Protein 6LFA (pdb70)

Structure (mmCIF, N/CA/C/O backbone):
data_6LFA
#
_entry.id   6LFA
#
_cell.length_a   44.988
_cell.length_b   53.768
_cell.length_c   61.240
_cell.angle_alpha   90.000
_cell.angle_beta   100.793
_cell.angle_gamma   90.000
#
_symmetry.space_group_name_H-M   'C 1 2 1'
#
loop_
_entity.id
_entity.type
_entity.pdb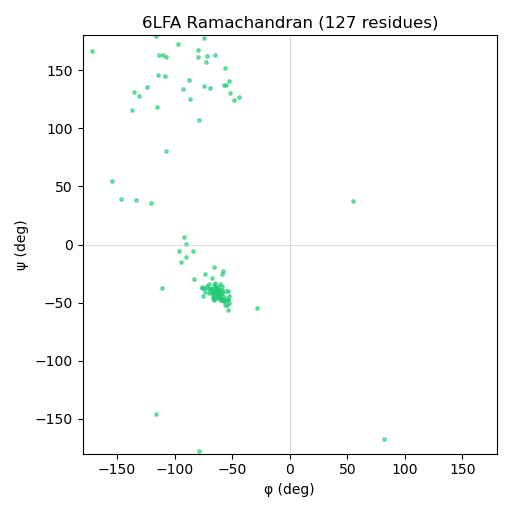x_description
1 polymer 'Cell wall synthesis protein Wag31'
2 non-polymer 'TRIETHYLENE GLYCOL'
3 water water
#
loop_
_atom_site.group_PDB
_atom_site.id
_atom_site.type_symbol
_atom_site.label_atom_id
_atom_site.label_alt_id
_atom_site.label_comp_id
_atom_site.label_asym_id
_atom_site.label_entity_id
_atom_site.label_seq_id
_atom_site.pdbx_PDB_ins_code
_atom_site.Cartn_x
_atom_site.Cartn_y
_atom_site.Cartn_z
_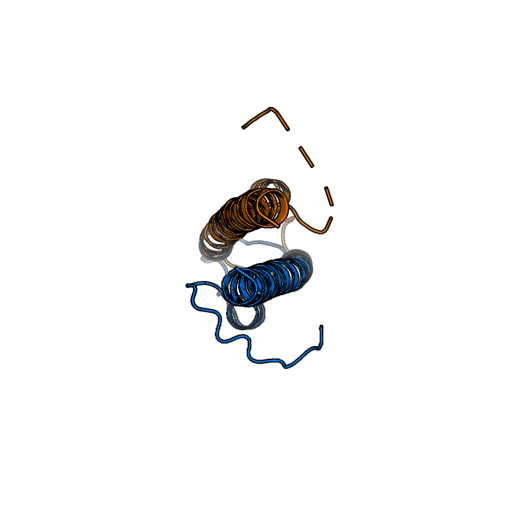atom_site.occupancy
_atom_site.B_iso_or_equiv
_atom_site.auth_seq_id
_atom_site.auth_comp_id
_atom_site.auth_asym_id
_atom_site.auth_atom_id
_atom_site.pdbx_PDB_model_num
ATOM 1 N N . HIS A 1 5 ? -24.67720 -12.21485 15.38066 1.000 47.31017 -9 HIS A N 1
ATOM 2 C CA . HIS A 1 5 ? -23.42575 -12.75938 16.00003 1.000 46.03637 -9 HIS A CA 1
ATOM 3 C C . HIS A 1 5 ? -23.71763 -13.65525 17.21224 1.000 48.50511 -9 HIS A C 1
ATOM 4 O O . HIS A 1 5 ? -24.81750 -13.61376 17.78569 1.000 61.69845 -9 HIS A O 1
ATOM 18 N N . HIS A 1 6 ? -22.72106 -14.45438 17.59727 1.000 48.46785 -8 HIS A N 1
ATOM 19 C CA . HIS A 1 6 ? -22.81853 -15.42612 18.68729 1.000 38.60038 -8 HIS A CA 1
ATOM 20 C C . HIS A 1 6 ? -21.85788 -15.05858 19.80999 1.000 31.96371 -8 HIS A C 1
ATOM 21 O O . HIS A 1 6 ? -21.10225 -14.08890 19.71190 1.000 38.92793 -8 HIS A O 1
ATOM 35 N N . HIS A 1 7 ? -21.87371 -15.87925 20.87204 1.000 28.11239 -7 HIS A N 1
ATOM 36 C CA . HIS A 1 7 ? -21.23258 -15.56757 22.14772 1.000 27.27668 -7 HIS A CA 1
ATOM 37 C C . HIS A 1 7 ? -19.78377 -16.03681 22.24431 1.000 18.99491 -7 HIS A C 1
ATOM 38 O O . HIS A 1 7 ? -19.13671 -15.72250 23.23828 1.000 21.31924 -7 HIS A O 1
ATOM 52 N N . HIS A 1 8 ? -19.28824 -16.85071 21.30979 1.000 20.85627 -6 HIS A N 1
ATOM 53 C CA . HIS A 1 8 ? -17.95315 -17.43546 21.45931 1.000 23.02688 -6 HIS A CA 1
ATOM 54 C C . HIS A 1 8 ? -17.26047 -17.60041 20.11297 1.000 25.29609 -6 HIS A C 1
ATOM 55 O O . HIS A 1 8 ? -16.58754 -18.61241 19.87062 1.000 18.06132 -6 HIS A O 1
ATOM 69 N N . GLU A 1 9 ? -17.43300 -16.61325 19.22484 1.000 25.65580 -5 GLU A N 1
ATOM 70 C CA . GLU A 1 9 ? -16.71170 -16.52424 17.95518 1.000 38.55600 -5 GLU A CA 1
ATOM 71 C C . GLU A 1 9 ? -15.37298 -15.81668 18.15195 1.000 22.09720 -5 GLU A C 1
ATOM 72 O O . GLU A 1 9 ? -15.33550 -14.69061 18.65243 1.000 31.52475 -5 GLU A O 1
ATOM 84 N N . ASN A 1 10 ? -14.28349 -16.46228 17.73506 1.000 20.67174 -4 ASN A N 1
ATOM 85 C CA . ASN A 1 10 ? -12.97082 -15.81410 17.66477 1.000 27.82875 -4 ASN A CA 1
ATOM 86 C C . ASN A 1 10 ? -12.91709 -14.95240 16.40322 1.000 37.10163 -4 ASN A C 1
ATOM 87 O O . ASN A 1 10 ? -12.83912 -15.47868 15.29074 1.000 18.64317 -4 ASN A O 1
ATOM 98 N N . LEU A 1 11 ? -12.97730 -13.62972 16.55108 1.000 23.45716 -3 LEU A N 1
ATOM 99 C CA . LEU A 1 11 ? -12.93344 -12.75493 15.38238 1.000 19.23291 -3 LEU A CA 1
ATOM 100 C C . LEU A 1 11 ? -11.51575 -12.32663 15.03695 1.000 17.07772 -3 LEU A C 1
ATOM 101 O O . LEU A 1 11 ? -11.33089 -11.51742 14.12999 1.000 24.50751 -3 LEU A O 1
ATOM 117 N N . PHE A 1 12 ? -10.51294 -12.88228 15.72143 1.000 22.62347 -2 PHE A N 1
ATOM 118 C CA . PHE A 1 12 ? -9.10397 -12.57020 15.46828 1.000 23.44331 -2 PHE A CA 1
ATOM 119 C C . PHE A 1 12 ? -8.86219 -11.06887 15.56326 1.000 34.95837 -2 PHE A C 1
ATOM 120 O O . PHE A 1 12 ? -8.04457 -10.49869 14.83626 1.000 25.19415 -2 PHE A O 1
ATOM 137 N N . TYR A 1 13 ? -9.55941 -10.43887 16.50922 1.000 21.10106 -1 TYR A N 1
ATOM 138 C CA . TYR A 1 13 ? -9.43121 -9.00464 16.72260 1.000 25.01536 -1 TYR A CA 1
ATOM 139 C C . TYR A 1 13 ? -8.10667 -8.71687 17.41714 1.000 25.61873 -1 TYR A C 1
ATOM 140 O O . TYR A 1 13 ? -7.71392 -9.42512 18.34615 1.000 28.04482 -1 TYR A O 1
ATOM 158 N N . GLN A 1 14 ? -7.40084 -7.69115 16.95052 1.000 22.98204 0 GLN A N 1
ATOM 159 C CA . GLN A 1 14 ? -6.18504 -7.23438 17.60695 1.000 27.75311 0 GLN A CA 1
ATOM 160 C C . GLN A 1 14 ? -6.39812 -5.82164 18.13233 1.000 22.49533 0 GLN A C 1
ATOM 161 O O . GLN A 1 14 ? -6.68567 -4.89395 17.37086 1.000 28.66081 0 GLN A O 1
ATOM 175 N N . GLY A 1 15 ? -6.30315 -5.67778 19.43962 1.000 22.19657 1 GLY A N 1
ATOM 176 C CA . GLY A 1 15 ? -6.37731 -4.39153 20.07390 1.000 22.71056 1 GLY A CA 1
ATOM 177 C C . GLY A 1 15 ? -6.03808 -4.60821 21.51480 1.000 9.10217 1 GLY A C 1
ATOM 178 O O . GLY A 1 15 ? -5.98913 -5.74053 21.97886 1.000 16.16173 1 GLY A O 1
ATOM 182 N N . PRO A 1 16 ? -5.76320 -3.53179 22.24950 1.000 18.50404 2 PRO A N 1
ATOM 183 C CA . PRO A 1 16 ? -5.26844 -3.66236 23.62724 1.000 33.38471 2 PRO A CA 1
ATOM 184 C C . PRO A 1 16 ? -6.33049 -3.84547 24.70133 1.000 23.34658 2 PRO A C 1
ATOM 185 O O . PRO A 1 16 ? -5.96356 -4.00251 25.87475 1.000 30.91463 2 PRO A O 1
ATOM 196 N N . LEU A 1 17 ? -7.61508 -3.76896 24.35086 1.000 24.22971 3 LEU A N 1
ATOM 197 C CA . LEU A 1 17 ? -8.70850 -3.94992 25.30681 1.000 21.17218 3 LEU A CA 1
ATOM 198 C C . LEU A 1 17 ? -9.75974 -4.82786 24.64165 1.000 25.22761 3 LEU A C 1
ATOM 199 O O . LEU A 1 17 ? -10.30952 -4.46670 23.59054 1.000 25.75688 3 LEU A O 1
ATOM 215 N N . THR A 1 18 ? -9.97606 -6.01753 25.20645 1.000 21.56157 4 THR A N 1
ATOM 216 C CA . THR A 1 18 ? -10.94562 -6.96720 24.69491 1.000 22.57615 4 THR A CA 1
ATOM 217 C C . THR A 1 18 ? -12.08616 -7.15873 25.68775 1.000 12.70982 4 THR A C 1
ATOM 218 O O . THR A 1 18 ? -11.96462 -6.82173 26.87095 1.000 18.63169 4 THR A O 1
ATOM 229 N N . PRO A 1 19 ? -13.20964 -7.70711 25.24107 1.000 20.33269 5 PRO A N 1
ATOM 230 C CA . PRO A 1 19 ? -14.28437 -8.01086 26.20399 1.000 16.44305 5 PRO A CA 1
ATOM 231 C C . PRO A 1 19 ? -13.79493 -8.86505 27.36070 1.000 14.62301 5 PRO A C 1
ATOM 232 O O . PRO A 1 19 ? -14.14242 -8.59800 28.51407 1.000 18.08800 5 PRO A O 1
ATOM 243 N N . ALA A 1 20 ? -12.93639 -9.85142 27.09265 1.000 13.79973 6 ALA A N 1
ATOM 244 C CA . ALA A 1 20 ? -12.38838 -10.68573 28.17047 1.000 19.56876 6 ALA A CA 1
ATOM 245 C C . ALA A 1 20 ? -11.61884 -9.85107 29.19707 1.000 19.25459 6 ALA A C 1
ATOM 246 O O . ALA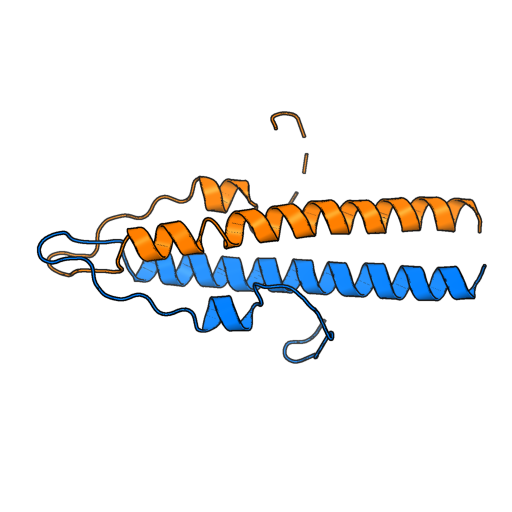 A 1 20 ? -11.74395 -10.08129 30.40281 1.000 19.33276 6 ALA A O 1
ATOM 253 N N . ASP A 1 21 ? -10.84170 -8.85522 28.74491 1.000 26.20004 7 ASP A N 1
ATOM 254 C CA . ASP A 1 21 ? -10.16648 -7.94990 29.68349 1.000 20.92267 7 ASP A CA 1
ATOM 255 C C . ASP A 1 21 ? -11.17621 -7.21007 30.55331 1.000 20.88978 7 ASP A C 1
ATOM 256 O O . ASP A 1 21 ? -11.01551 -7.11144 31.77052 1.000 26.24573 7 ASP A O 1
ATOM 265 N N . VAL A 1 22 ? -12.22420 -6.66431 29.94225 1.000 19.99635 8 VAL A N 1
ATOM 266 C CA . VAL A 1 22 ? -13.21033 -5.94841 30.73764 1.000 18.84220 8 VAL A CA 1
ATOM 267 C C . VAL A 1 22 ? -13.82456 -6.89982 31.76398 1.000 25.21561 8 VAL A C 1
ATOM 268 O O . VAL A 1 22 ? -13.97780 -6.55797 32.94564 1.000 19.37826 8 VAL A O 1
ATOM 281 N N . HIS A 1 23 ? -14.11010 -8.13420 31.33956 1.000 18.77249 9 HIS A N 1
ATOM 282 C CA . HIS A 1 23 ? -14.77612 -9.11294 32.19834 1.000 22.17617 9 HIS A CA 1
ATOM 283 C C . HIS A 1 23 ? -13.89335 -9.51642 33.36173 1.000 23.04318 9 HIS A C 1
ATOM 284 O O . HIS A 1 23 ? -14.38486 -9.71416 34.47233 1.000 12.97118 9 HIS A O 1
ATOM 299 N N . ASN A 1 24 ? -12.58876 -9.65515 33.11726 1.000 18.52794 10 ASN A N 1
ATOM 300 C CA . ASN A 1 24 ? -11.65098 -10.15524 34.11650 1.000 17.86237 10 ASN A CA 1
ATOM 301 C C . ASN A 1 24 ? -10.90173 -9.07335 34.88773 1.000 18.82757 10 ASN A C 1
ATOM 302 O O . ASN A 1 24 ? -10.13593 -9.41801 35.78410 1.000 17.66865 10 ASN A O 1
ATOM 313 N N . VAL A 1 25 ? -11.04242 -7.79113 34.54419 1.000 22.30389 11 VAL A N 1
ATOM 314 C CA . VAL A 1 25 ? -10.24595 -6.77797 35.23918 1.000 23.59324 11 VAL A CA 1
ATOM 315 C C . VAL A 1 25 ? -10.52696 -6.88198 36.72846 1.000 26.51933 11 VAL A C 1
ATOM 316 O O . VAL A 1 25 ? -11.67458 -7.08180 37.15519 1.000 13.83178 11 VAL A O 1
ATOM 329 N N . ALA A 1 26 ? -9.46864 -6.78399 37.52717 1.000 16.79417 12 ALA A N 1
ATOM 330 C CA . ALA A 1 26 ? -9.56676 -6.79361 38.98187 1.000 25.28551 12 ALA A CA 1
ATOM 331 C C . ALA A 1 26 ? -9.14373 -5.44486 39.56993 1.000 23.60119 12 ALA A C 1
ATOM 332 O O . ALA A 1 26 ? -8.25583 -4.77243 39.04174 1.000 12.62635 12 ALA A O 1
ATOM 339 N N . PHE A 1 27 ? -9.79232 -5.05405 40.67026 1.000 16.69045 13 PHE A N 1
ATOM 340 C CA . PHE A 1 27 ? -9.46379 -3.83686 41.40491 1.000 17.73996 13 PHE A CA 1
ATOM 341 C C . PHE A 1 27 ? -9.16008 -4.19037 42.84056 1.000 22.58484 13 PHE A C 1
ATOM 342 O O . PHE A 1 27 ? -9.88968 -4.96803 43.45594 1.000 18.40867 13 PHE A O 1
ATOM 359 N N . SER A 1 28 ? -8.08819 -3.61003 43.37459 1.000 23.53495 14 SER A N 1
ATOM 360 C CA . SER A 1 28 ? -7.83998 -3.72539 44.80183 1.000 24.78101 14 SER A CA 1
ATOM 361 C C . SER A 1 28 ? -8.80747 -2.82246 45.57102 1.000 30.39080 14 SER A C 1
ATOM 362 O O . SER A 1 28 ? -9.62356 -2.09159 44.99926 1.000 16.89642 14 SER A O 1
ATOM 370 N N . LYS A 1 29 ? -8.70314 -2.87402 46.88684 1.000 17.98029 15 LYS A N 1
ATOM 371 C CA . LYS A 1 29 ? -9.41677 -1.95306 47.75129 1.000 36.65254 15 LYS A CA 1
ATOM 372 C C . LYS A 1 29 ? -8.68493 -0.61181 47.81109 1.000 28.01721 15 LYS A C 1
ATOM 373 O O . LYS A 1 29 ? -7.53964 -0.46900 47.35909 1.000 28.97056 15 LYS A O 1
ATOM 392 N N . PRO A 1 30 ? -9.33760 0.41370 48.34292 1.000 31.37494 16 PRO A N 1
ATOM 393 C CA . PRO A 1 30 ? -8.72594 1.73622 48.36606 1.000 36.58670 16 PRO A CA 1
ATOM 394 C C . PRO A 1 30 ? -7.59484 1.78592 49.36916 1.000 38.12791 16 PRO A C 1
ATOM 395 O O . PRO A 1 30 ? -7.50202 0.92590 50.26159 1.000 35.78502 16 PRO A O 1
ATOM 406 N N . PRO A 1 31 ? -6.71719 2.77567 49.26027 1.000 42.88570 17 PRO A N 1
ATOM 407 C CA . PRO A 1 31 ? -5.81932 3.07872 50.37873 1.000 51.65251 17 PRO A CA 1
ATOM 408 C C . PRO A 1 31 ? -6.63465 3.23938 51.65340 1.000 50.70424 17 PRO A C 1
ATOM 409 O O . PRO A 1 31 ? -7.65261 3.93677 51.66848 1.000 59.27126 17 PRO A O 1
ATOM 420 N N . ILE A 1 32 ? -6.22164 2.55069 52.72087 1.000 52.72020 18 ILE A N 1
ATOM 421 C CA . ILE A 1 32 ? -6.82579 2.81690 54.02003 1.000 73.93127 18 ILE A CA 1
ATOM 422 C C . ILE A 1 32 ? -6.37856 4.20981 54.45676 1.000 62.19347 18 ILE A C 1
ATOM 423 O O . ILE A 1 32 ? -5.19947 4.56338 54.32022 1.000 68.50014 18 ILE A O 1
ATOM 439 N N . GLY A 1 33 ? -7.30457 5.03380 54.95199 1.000 48.88886 19 GLY A N 1
ATOM 440 C CA . GLY A 1 33 ? -8.67538 4.69252 55.29963 1.000 48.00839 19 GLY A CA 1
ATOM 441 C C . GLY A 1 33 ? -9.63494 5.53438 54.48159 1.000 63.65005 19 GLY A C 1
ATOM 442 O O . GLY A 1 33 ? -10.69271 5.96750 54.96420 1.000 54.71577 19 GLY A O 1
ATOM 446 N N . LYS A 1 34 ? -9.23169 5.79601 53.23973 1.000 62.86594 20 LYS A N 1
ATOM 447 C CA . LYS A 1 34 ? -10.16107 6.27715 52.23470 1.000 58.79753 20 LYS A CA 1
ATOM 448 C C . LYS A 1 34 ? -11.09456 5.13943 51.80372 1.000 61.22312 20 LYS A C 1
ATOM 449 O O . LYS A 1 34 ? -10.80785 3.94580 51.97936 1.000 63.42530 20 LYS A O 1
ATOM 468 N N . ARG A 1 35 ? -12.25114 5.52499 51.28195 1.000 54.58059 21 ARG A N 1
ATOM 469 C CA . ARG A 1 35 ? -13.19238 4.58904 50.69541 1.000 53.82778 21 ARG A CA 1
ATOM 470 C C . ARG A 1 35 ? -13.19827 4.81411 49.19362 1.000 57.82611 21 ARG A C 1
ATOM 471 O O . ARG A 1 35 ? -12.73227 5.84324 48.68336 1.000 59.86801 21 ARG A O 1
ATOM 492 N N . GLY A 1 36 ? -13.71858 3.83205 48.48778 1.000 28.68079 22 GLY A N 1
ATOM 493 C CA . GLY A 1 36 ? -13.62956 3.89278 47.05265 1.000 31.74304 22 GLY A CA 1
ATOM 494 C C . GLY A 1 36 ? -14.97003 3.98937 46.38945 1.000 21.36146 22 GLY A C 1
ATOM 495 O O . GLY A 1 36 ? -15.88815 4.60884 46.92382 1.000 27.44463 22 GLY A O 1
ATOM 499 N N . TYR A 1 37 ? -15.08135 3.36753 45.22258 1.000 22.41531 23 TYR A N 1
ATOM 500 C CA . TYR A 1 37 ? -16.31930 3.32617 44.47005 1.000 26.21817 23 TYR A CA 1
ATOM 501 C C . TYR A 1 37 ? -17.18426 2.14558 44.90492 1.000 22.50868 23 TYR A C 1
ATOM 502 O O . TYR A 1 37 ? -16.68922 1.06276 45.22998 1.000 25.65928 23 TYR A O 1
ATOM 520 N N . ASN A 1 38 ? -18.47994 2.39074 44.95063 1.000 26.97704 24 ASN A N 1
ATOM 521 C CA . ASN A 1 38 ? -19.46670 1.33471 45.07774 1.000 26.05752 24 ASN A CA 1
ATOM 522 C C . ASN A 1 38 ? -19.22048 0.18738 44.08844 1.000 26.39812 24 ASN A C 1
ATOM 523 O O . ASN A 1 38 ? -19.16336 0.38775 42.87275 1.000 28.55635 24 ASN A O 1
ATOM 534 N N . GLU A 1 39 ? -19.10023 -1.02808 44.61386 1.000 21.44585 25 GLU A N 1
ATOM 535 C CA . GLU A 1 39 ? -18.75216 -2.17001 43.77538 1.000 23.99486 25 GLU A CA 1
ATOM 536 C C . GLU A 1 39 ? -19.92505 -2.62562 42.90264 1.000 28.07633 25 GLU A C 1
ATOM 537 O O . GLU A 1 39 ? -19.72514 -3.00608 41.75049 1.000 24.86958 25 GLU A O 1
ATOM 549 N N . ASP A 1 40 ? -21.15537 -2.58875 43.41424 1.000 34.50426 26 ASP A N 1
ATOM 550 C CA . ASP A 1 40 ? -22.30161 -2.98295 42.59785 1.000 20.75532 26 ASP A CA 1
ATOM 551 C C . ASP A 1 40 ? -22.41629 -2.10861 41.35761 1.000 21.91144 26 ASP A C 1
ATOM 552 O O . ASP A 1 40 ? -22.63227 -2.60585 40.24608 1.000 29.55710 26 ASP A O 1
ATOM 561 N N . GLU A 1 41 ? -22.31615 -0.78641 41.54533 1.000 20.82679 27 GLU A N 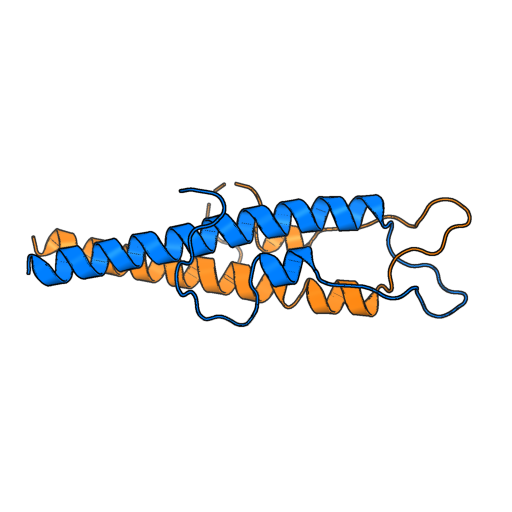1
ATOM 562 C CA . GLU A 1 41 ? -22.44392 0.15020 40.43228 1.000 24.22470 27 GLU A CA 1
ATOM 563 C C . GLU A 1 41 ? -21.31270 -0.02249 39.42642 1.000 20.76041 27 GLU A C 1
ATOM 564 O O . GLU A 1 41 ? -21.54485 -0.01865 38.21162 1.000 27.46182 27 GLU A O 1
ATOM 576 N N . VAL A 1 42 ? -20.08824 -0.21077 39.90673 1.000 19.84184 28 VAL A N 1
ATOM 577 C CA . VAL A 1 42 ? -18.98012 -0.38228 38.98002 1.000 16.34958 28 VAL A CA 1
ATOM 578 C C . VAL A 1 42 ? -19.13688 -1.69566 38.21234 1.000 16.32842 28 VAL A C 1
ATOM 579 O O . VAL A 1 42 ? -19.03810 -1.71842 36.98115 1.000 13.04715 28 VAL A O 1
ATOM 592 N N . ASP A 1 43 ? -19.45066 -2.78929 38.91505 1.000 13.45897 29 ASP A N 1
ATOM 593 C CA . ASP A 1 43 ? -19.70333 -4.07560 38.24822 1.000 24.16272 29 ASP A CA 1
ATOM 594 C C . ASP A 1 43 ? -20.75576 -3.95273 37.14900 1.000 19.17182 29 ASP A C 1
ATOM 595 O O . ASP A 1 43 ? -20.54857 -4.42431 36.02039 1.000 24.07024 29 ASP A O 1
ATOM 604 N N . ALA A 1 44 ? -21.91331 -3.33847 37.46906 1.000 21.77141 30 ALA A N 1
ATOM 605 C CA . ALA A 1 44 ? -22.97433 -3.19043 36.46867 1.000 28.41012 30 ALA A CA 1
ATOM 606 C C . ALA A 1 44 ? -22.51616 -2.33828 35.28254 1.000 17.83312 30 ALA A C 1
ATOM 607 O O . ALA A 1 44 ? -22.75876 -2.68527 34.10729 1.000 24.47493 30 ALA A O 1
ATOM 614 N N . PHE A 1 45 ? -21.82535 -1.22802 35.56755 1.000 21.86937 31 PHE A N 1
ATOM 615 C CA . PHE A 1 45 ? -21.32810 -0.39287 34.47975 1.000 23.27915 31 PHE A CA 1
ATOM 616 C C . PHE A 1 45 ? -20.35009 -1.17161 33.59176 1.000 25.58694 31 PHE A C 1
ATOM 617 O O . PHE A 1 45 ? -20.39651 -1.05795 32.35987 1.000 19.79628 31 PHE A O 1
ATOM 634 N N . LEU A 1 46 ? -19.49560 -2.01719 34.19265 1.000 19.15824 32 LEU A N 1
ATOM 635 C CA . LEU A 1 46 ? -18.49615 -2.72306 33.38953 1.000 14.24179 32 LEU A CA 1
ATOM 636 C C . LEU A 1 46 ? -19.13850 -3.83416 32.57175 1.000 17.28620 32 LEU A C 1
ATOM 637 O O . LEU A 1 46 ? -18.63170 -4.17802 31.49684 1.000 15.15214 32 LEU A O 1
ATOM 653 N N . ASP A 1 47 ? -20.27946 -4.36494 33.02489 1.000 20.02126 33 ASP A N 1
ATOM 654 C CA . ASP A 1 47 ? -21.04198 -5.26558 32.15917 1.000 17.92294 33 ASP A CA 1
ATOM 655 C C . ASP A 1 47 ? -21.54695 -4.53221 30.92503 1.000 17.33931 33 ASP A C 1
ATOM 656 O O . ASP A 1 47 ? -21.47692 -5.05172 29.80136 1.000 20.62862 33 ASP A O 1
ATOM 665 N N . LEU A 1 48 ? -22.07795 -3.32566 31.10742 1.000 23.75634 34 LEU A N 1
ATOM 666 C CA . LEU A 1 48 ? -22.48135 -2.57409 29.91774 1.000 16.67484 34 LEU A CA 1
ATOM 667 C C . LEU A 1 48 ? -21.27916 -2.31117 29.02168 1.000 18.74707 34 LEU A C 1
ATOM 668 O O . LEU A 1 48 ? -21.39213 -2.33281 27.78826 1.000 18.37614 34 LEU A O 1
ATOM 684 N N . VAL A 1 49 ? -20.12429 -2.00786 29.62985 1.000 16.61917 35 VAL A N 1
ATOM 685 C CA . VAL A 1 49 ? -18.90682 -1.79873 28.83767 1.000 17.58137 35 VAL A CA 1
ATOM 686 C C . VAL A 1 49 ? -18.56316 -3.06205 28.05566 1.000 12.60890 35 VAL A C 1
ATOM 687 O O . VAL A 1 49 ? -18.26360 -3.01523 26.85419 1.000 16.04455 35 VAL A O 1
ATOM 700 N N . GLU A 1 50 ? -18.64152 -4.22160 28.71252 1.000 17.26004 36 GLU A N 1
ATOM 701 C CA . GLU A 1 50 ? -18.29704 -5.44788 28.01235 1.000 18.02369 36 GLU A CA 1
ATOM 702 C C . GLU A 1 50 ? -19.22625 -5.64010 26.82743 1.000 20.24146 36 GLU A C 1
ATOM 703 O O . GLU A 1 50 ? -18.77390 -5.94745 25.72164 1.000 22.61238 36 GLU A O 1
ATOM 715 N N . ASN A 1 51 ? -20.51746 -5.33216 27.01258 1.000 20.36150 37 ASN A N 1
ATOM 716 C CA . ASN A 1 51 ? -21.47162 -5.50656 25.91945 1.000 20.36088 37 ASN A CA 1
ATOM 717 C C . ASN A 1 51 ? -21.18512 -4.55077 24.75743 1.000 25.66495 37 ASN A C 1
ATOM 718 O O . ASN A 1 51 ? -21.17565 -4.96119 23.59064 1.000 20.70253 37 ASN A O 1
ATOM 729 N N . GLU A 1 52 ? -20.95312 -3.26852 25.05238 1.000 18.31147 38 GLU A N 1
ATOM 730 C CA . GLU A 1 52 ? -20.71413 -2.30394 23.98231 1.000 24.90388 38 GLU A CA 1
ATOM 731 C C . GLU A 1 52 ? -19.40898 -2.60303 23.23868 1.000 26.82733 38 GLU A C 1
ATOM 732 O O . GLU A 1 52 ? -19.34841 -2.51690 21.99849 1.000 23.51964 38 GLU A O 1
ATOM 744 N N . LEU A 1 53 ? -18.35565 -2.96744 23.97014 1.000 21.05413 39 LEU A N 1
ATOM 745 C CA . LEU A 1 53 ? -17.09550 -3.31437 23.30930 1.000 30.85516 39 LEU A CA 1
ATOM 746 C C . LEU A 1 53 ? -17.27045 -4.53119 22.40143 1.000 40.12100 39 LEU A C 1
ATOM 747 O O . LEU A 1 53 ? -16.74622 -4.57809 21.26289 1.000 18.18324 39 LEU A O 1
ATOM 763 N N . THR A 1 54 ? -18.01770 -5.52730 22.88608 1.000 23.18466 40 THR A N 1
ATOM 764 C CA . THR A 1 54 ? -18.30678 -6.68488 22.05563 1.000 26.05614 40 THR A CA 1
ATOM 765 C C . THR A 1 54 ? -19.01299 -6.26402 20.77596 1.000 24.81621 40 THR A C 1
ATOM 766 O O . THR A 1 54 ? -18.60356 -6.65053 19.67553 1.000 19.68440 40 THR A O 1
ATOM 777 N N . ARG A 1 55 ? -20.03640 -5.41037 20.89287 1.000 24.99838 41 ARG A N 1
ATOM 778 C CA . ARG A 1 55 ? -20.78345 -5.00835 19.70055 1.000 25.75482 41 ARG A CA 1
ATOM 779 C C . ARG A 1 55 ? -19.90092 -4.24049 18.71194 1.000 24.28586 41 ARG A C 1
ATOM 780 O O . ARG A 1 55 ? -20.02785 -4.40387 17.48976 1.000 21.56506 41 ARG A O 1
ATOM 801 N N . LEU A 1 56 ? -19.02936 -3.37008 19.21346 1.000 18.38959 42 LEU A N 1
ATOM 802 C CA . LEU A 1 56 ? -18.21878 -2.56795 18.30174 1.000 23.58657 42 LEU A CA 1
ATOM 803 C C . LEU A 1 56 ? -17.16462 -3.42244 17.61768 1.000 20.71780 42 LEU A C 1
ATOM 804 O O . LEU A 1 56 ? -16.86715 -3.21414 16.43698 1.000 22.94837 42 LEU A O 1
ATOM 820 N N . ILE A 1 57 ? -16.58120 -4.38502 18.33957 1.000 19.15494 43 ILE A N 1
ATOM 821 C CA . ILE A 1 57 ? -15.63752 -5.30958 17.70271 1.000 22.22238 43 ILE A CA 1
ATOM 822 C C . ILE A 1 57 ? -16.35560 -6.16760 16.66856 1.000 21.09834 43 ILE A C 1
ATOM 823 O O . ILE A 1 57 ? -15.80094 -6.46652 15.59941 1.000 21.17358 43 ILE A O 1
ATOM 839 N N . GLU A 1 58 ? -17.61264 -6.54849 16.94596 1.000 24.86175 44 GLU A N 1
ATOM 840 C CA . GLU A 1 58 ? -18.35622 -7.34363 15.96766 1.000 23.21247 44 GLU A CA 1
ATOM 841 C C . GLU A 1 58 ? -18.67513 -6.51330 14.73936 1.000 24.97692 44 GLU A C 1
ATOM 842 O O . GLU A 1 58 ? -18.58275 -6.99405 13.59756 1.000 26.64973 44 GLU A O 1
ATOM 854 N N . GLU A 1 59 ? -19.00599 -5.24995 14.95558 1.000 22.58036 45 GLU A N 1
ATOM 855 C CA . GLU A 1 59 ? -19.25277 -4.35423 13.83655 1.000 22.88055 45 GLU A CA 1
ATOM 856 C C . GLU A 1 59 ? -17.98295 -4.14945 13.02800 1.000 16.63554 45 GLU A C 1
ATOM 857 O O . GLU A 1 59 ? -18.00906 -4.17592 11.79001 1.000 28.11546 45 GLU A O 1
ATOM 869 N N . ASN A 1 60 ? -16.85822 -3.94492 13.71345 1.000 23.04687 46 ASN A N 1
ATOM 870 C CA . ASN A 1 60 ? -15.55758 -3.82471 13.04527 1.000 21.45651 46 ASN A CA 1
ATOM 871 C C . ASN A 1 60 ? -15.29315 -5.02351 12.13419 1.000 20.78996 46 ASN A C 1
ATOM 872 O O . ASN A 1 60 ? -14.92734 -4.87297 10.95884 1.000 24.60789 46 ASN A O 1
ATOM 883 N N . SER A 1 61 ? -15.54014 -6.22142 12.64984 1.000 22.40050 47 SER A N 1
ATOM 884 C CA . SER A 1 61 ? -15.23925 -7.42677 11.89039 1.000 23.25198 47 SER A CA 1
ATOM 885 C C . SER A 1 61 ? -16.16708 -7.57056 10.69206 1.000 25.97526 47 SER A C 1
ATOM 886 O O . SER A 1 61 ? -15.74089 -7.99080 9.61271 1.000 26.11832 47 SER A O 1
ATOM 894 N N . ASP A 1 62 ? -17.43682 -7.22089 10.85262 1.000 22.33321 48 ASP A N 1
ATOM 895 C CA . ASP A 1 62 ? -18.35388 -7.32071 9.72080 1.000 27.78006 48 ASP A CA 1
ATOM 896 C C . ASP A 1 62 ? -18.03881 -6.29644 8.63508 1.000 22.89343 48 ASP A C 1
ATOM 897 O O . ASP A 1 62 ? -18.11848 -6.60936 7.44861 1.000 29.15037 48 ASP A O 1
ATOM 906 N N . LEU A 1 63 ? -17.70102 -5.06603 9.01585 1.000 26.03960 49 LEU A N 1
ATOM 907 C CA . LEU A 1 63 ? -17.32557 -4.08352 8.01451 1.000 30.76714 49 LEU A CA 1
ATOM 908 C C . LEU A 1 63 ? -16.07594 -4.54169 7.27214 1.000 29.32972 49 LEU A C 1
ATOM 909 O O . LEU A 1 63 ? -15.96665 -4.36117 6.05434 1.000 27.67565 49 LEU A O 1
ATOM 925 N N . ARG A 1 64 ? -15.14384 -5.19359 7.97092 1.000 27.03612 50 ARG A N 1
ATOM 926 C CA . ARG A 1 64 ? -13.95509 -5.68147 7.26796 1.000 30.13575 50 ARG A CA 1
ATOM 927 C C . ARG A 1 64 ? -14.28928 -6.85096 6.34140 1.000 26.94556 50 ARG A C 1
ATOM 928 O O . ARG A 1 64 ? -13.77116 -6.93669 5.22047 1.000 25.83640 50 ARG A O 1
ATOM 949 N N . GLN A 1 65 ? -15.13063 -7.77899 6.78973 1.000 31.82981 51 GLN A N 1
ATOM 950 C CA . GLN A 1 65 ? -15.55071 -8.84894 5.89197 1.000 41.27615 51 GLN A CA 1
ATOM 951 C C . GLN A 1 65 ? -16.24220 -8.28843 4.65822 1.000 42.06041 51 GLN A C 1
ATOM 952 O O . GLN A 1 65 ? -15.98429 -8.73923 3.53419 1.000 32.65820 51 GLN A O 1
ATOM 966 N N . ARG A 1 66 ? -17.09983 -7.28188 4.83883 1.000 35.29276 52 ARG A N 1
ATOM 967 C CA . ARG A 1 66 ? -17.77958 -6.71967 3.68635 1.000 38.26916 52 ARG A CA 1
ATOM 968 C C . ARG A 1 66 ? -16.79876 -6.03768 2.75812 1.000 35.02564 52 ARG A C 1
ATOM 969 O O . ARG A 1 66 ? -16.96576 -6.08326 1.53880 1.000 35.21861 52 ARG A O 1
ATOM 990 N N . ILE A 1 67 ? -15.76098 -5.42177 3.30919 1.000 31.73250 53 ILE A N 1
ATOM 991 C CA . ILE A 1 67 ? -14.81124 -4.75971 2.44190 1.000 33.69659 53 ILE A CA 1
ATOM 992 C C . ILE A 1 67 ? -14.01073 -5.79502 1.67056 1.000 42.06105 53 ILE A C 1
ATOM 993 O O . ILE A 1 67 ? -13.67214 -5.58237 0.50354 1.000 44.41342 53 ILE A O 1
ATOM 1009 N N . ASN A 1 68 ? -13.72668 -6.94185 2.28071 1.000 36.00838 54 ASN A N 1
ATOM 1010 C CA . ASN A 1 68 ? -13.02078 -7.98840 1.54375 1.000 42.85789 54 ASN A CA 1
ATOM 1011 C C . ASN A 1 68 ? -13.88609 -8.54045 0.42016 1.000 43.35004 54 ASN A C 1
ATOM 1012 O O . ASN A 1 68 ? -13.39284 -8.79353 -0.68554 1.000 36.98627 54 ASN A O 1
ATOM 1023 N N . GLU A 1 69 ? -15.18655 -8.70915 0.67780 1.000 46.10816 55 GLU A N 1
ATOM 1024 C CA . GLU A 1 69 ? -16.08036 -9.23136 -0.35364 1.000 40.96351 55 GLU A CA 1
ATOM 1025 C C . GLU A 1 69 ? -16.22726 -8.24510 -1.49999 1.000 54.78317 55 GLU A C 1
ATOM 1026 O O . GLU A 1 69 ? -16.16761 -8.63079 -2.67628 1.000 53.65861 55 GLU A O 1
ATOM 1038 N N . LEU A 1 70 ? -16.41327 -6.96545 -1.17973 1.000 48.38048 56 LEU A N 1
ATOM 1039 C CA . LEU A 1 70 ? -16.38174 -5.94784 -2.21787 1.000 49.72063 56 LEU A CA 1
ATOM 1040 C C . LEU A 1 70 ? -15.07291 -5.99793 -2.99697 1.000 45.11683 56 LEU A C 1
ATOM 1041 O O . LEU A 1 70 ? -15.08086 -6.05182 -4.23136 1.000 54.11228 56 LEU A O 1
ATOM 1057 N N . ASP A 1 71 ? -13.93166 -5.97485 -2.29738 1.000 39.35633 57 ASP A N 1
ATOM 1058 C CA . ASP A 1 71 ? -12.64596 -5.98338 -2.98874 1.000 47.45160 57 ASP A CA 1
ATOM 1059 C C . ASP A 1 71 ? -12.51553 -7.20126 -3.88307 1.000 56.31795 57 ASP A C 1
ATOM 1060 O O . ASP A 1 71 ? -11.71552 -7.18685 -4.82514 1.000 49.91235 57 ASP A O 1
ATOM 1069 N N . GLN A 1 72 ? -13.27859 -8.25609 -3.58885 1.000 58.34248 58 GLN A N 1
ATOM 1070 C CA . GLN A 1 72 ? -13.33951 -9.40748 -4.47948 1.000 43.44489 58 GLN A CA 1
ATOM 1071 C C . GLN A 1 72 ? -14.17791 -9.10117 -5.71393 1.000 56.47109 58 GLN A C 1
ATOM 1072 O O . GLN A 1 72 ? -13.78880 -9.44051 -6.83722 1.000 69.21440 58 GLN A O 1
ATOM 1086 N N . GLU A 1 73 ? -15.33774 -8.46944 -5.52000 1.000 67.23825 59 GLU A N 1
ATOM 1087 C CA . GLU A 1 73 ? -16.21307 -8.10744 -6.63103 1.000 53.16661 59 GLU A CA 1
ATOM 1088 C C . GLU A 1 73 ? -15.61275 -7.06752 -7.57229 1.000 57.41084 59 GLU A C 1
ATOM 1089 O O . GLU A 1 73 ? -16.11857 -6.90117 -8.68367 1.000 56.09744 59 GLU A O 1
ATOM 1101 N N . LEU A 1 74 ? -14.60265 -6.32156 -7.14113 1.000 77.13945 60 LEU A N 1
ATOM 1102 C CA . LEU A 1 74 ? -14.04584 -5.24149 -7.95859 1.000 74.62769 60 LEU A CA 1
ATOM 1103 C C . LEU A 1 74 ? -12.87483 -5.72410 -8.80274 1.000 73.64761 60 LEU A C 1
ATOM 1104 O O . LEU A 1 74 ? -12.16838 -4.92294 -9.43672 1.000 56.78737 60 LEU A O 1
ATOM 1121 N N . HIS B 1 7 ? -16.10197 18.06550 18.82431 1.000 40.41805 -7 HIS B N 1
ATOM 1122 C CA . HIS B 1 7 ? -16.51509 17.51962 20.15531 1.000 38.56765 -7 HIS B CA 1
ATOM 1123 C C . HIS B 1 7 ? -17.99876 17.81800 20.47570 1.000 33.99233 -7 HIS B C 1
ATOM 1124 O O . HIS B 1 7 ? -18.57744 17.17950 21.36039 1.000 30.44551 -7 HIS B O 1
ATOM 1138 N N . HIS B 1 8 ? -18.62077 18.77884 19.79083 1.000 23.92390 -6 HIS B N 1
ATOM 1139 C CA . HIS B 1 8 ? -19.94271 19.24009 20.20465 1.000 22.76941 -6 HIS B CA 1
ATOM 1140 C C . HIS B 1 8 ? -20.90149 19.33325 19.02120 1.000 27.75661 -6 HIS B C 1
ATOM 1141 O O . HIS B 1 8 ? -21.74256 20.23977 18.95134 1.000 28.68998 -6 HIS B O 1
ATOM 1155 N N . GLU B 1 9 ? -20.81570 18.38292 18.08429 1.000 36.68170 -5 GLU B N 1
ATOM 1156 C CA . GLU B 1 9 ? -21.72309 18.34440 16.91853 1.000 44.52524 -5 GLU B CA 1
ATOM 1157 C C . GLU B 1 9 ? -21.86522 16.92255 16.36403 1.000 51.92832 -5 GLU B C 1
ATOM 1158 O O . GLU B 1 9 ? -21.07096 16.03160 16.67216 1.000 61.95918 -5 GLU B O 1
ATOM 1170 N N . PRO B 1 16 ? -26.10630 2.30365 22.78475 1.000 45.21184 2 PRO B N 1
ATOM 1171 C CA . PRO B 1 16 ? -26.30739 1.62125 24.08023 1.000 53.26721 2 PRO B CA 1
ATOM 1172 C C . PRO B 1 16 ? -25.42752 2.22251 25.18519 1.000 47.03426 2 PRO B C 1
ATOM 1173 O O . PRO B 1 16 ? -25.92044 2.61559 26.23880 1.000 48.70780 2 PRO B O 1
ATOM 1184 N N . LEU B 1 17 ? -24.12268 2.27831 24.92749 1.000 43.40419 3 LEU B N 1
ATOM 1185 C CA . LEU B 1 17 ? -23.16773 2.98593 25.77047 1.000 33.19207 3 LEU B CA 1
ATOM 1186 C C . LEU B 1 17 ? -22.23561 3.79598 24.88538 1.000 26.18902 3 LEU B C 1
ATOM 1187 O O . LEU B 1 17 ? -21.66273 3.25662 23.93027 1.000 31.54709 3 LEU B O 1
ATOM 1203 N N . THR B 1 18 ? -22.05372 5.06878 25.21962 1.000 22.63863 4 THR B N 1
ATOM 1204 C CA . THR B 1 18 ? -21.18745 5.94766 24.44912 1.000 18.77758 4 THR B CA 1
ATOM 1205 C C . THR B 1 18 ? -19.88893 6.24539 25.19067 1.000 19.52284 4 THR B C 1
ATOM 1206 O O . THR B 1 18 ? -19.80272 6.09986 26.41912 1.000 22.56962 4 THR B O 1
ATOM 1217 N N . PRO B 1 19 ? -18.86005 6.69893 24.47213 1.000 15.72835 5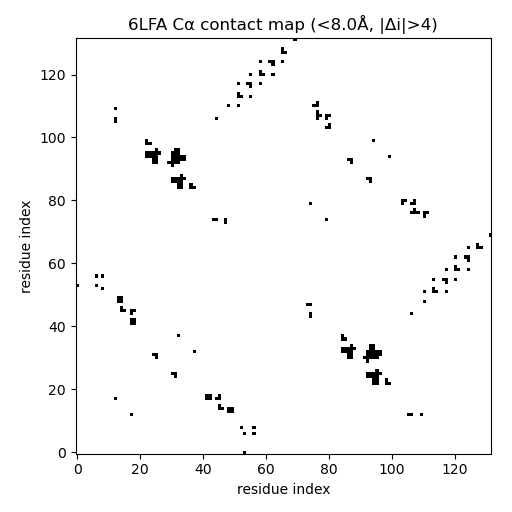 PRO B N 1
ATOM 1218 C CA . PRO B 1 19 ? -17.65649 7.18913 25.15957 1.000 22.78948 5 PRO B CA 1
ATOM 1219 C C . PRO B 1 19 ? -17.97511 8.24523 26.19842 1.000 19.99094 5 PRO B C 1
ATOM 1220 O O . PRO B 1 19 ? -17.44471 8.22777 27.31339 1.000 26.18490 5 PRO B O 1
ATOM 1231 N N . ALA B 1 20 ? -18.83944 9.17658 25.83232 1.000 20.14161 6 ALA B N 1
ATOM 1232 C CA . ALA B 1 20 ? -19.31502 10.19008 26.75927 1.000 23.13717 6 ALA B CA 1
ATOM 1233 C C . ALA B 1 20 ? -19.92305 9.57014 28.00669 1.000 19.00548 6 ALA B C 1
ATOM 1234 O O . ALA B 1 20 ? -19.75747 10.09705 29.10892 1.000 18.83744 6 ALA B O 1
ATOM 1241 N N . ASP B 1 21 ? -20.68622 8.48276 27.86323 1.000 17.07760 7 ASP B N 1
ATOM 1242 C CA . ASP B 1 21 ? -21.21000 7.85378 29.07901 1.000 21.98062 7 ASP B CA 1
ATOM 1243 C C . ASP B 1 21 ? -20.09922 7.36694 30.00119 1.000 16.73264 7 ASP B C 1
ATOM 1244 O O . ASP B 1 21 ? -20.26592 7.36031 31.22564 1.000 20.89955 7 ASP B O 1
ATOM 1253 N N . VAL B 1 22 ? -18.98095 6.91718 29.43618 1.000 17.49683 8 VAL B N 1
ATOM 1254 C CA . VAL B 1 22 ? -17.88713 6.45089 30.26940 1.000 20.92063 8 VAL B CA 1
ATOM 1255 C C . VAL B 1 22 ? -17.20863 7.63610 30.91186 1.000 18.68568 8 VAL B C 1
ATOM 1256 O O . VAL B 1 22 ? -16.81311 7.59518 32.08037 1.000 18.29111 8 VAL B O 1
ATOM 1269 N N . HIS B 1 23 ? -17.04669 8.69960 30.13859 1.000 21.57656 9 HIS B N 1
ATOM 1270 C CA . HIS B 1 23 ? -16.43899 9.92365 30.64014 1.000 17.52863 9 HIS B CA 1
ATOM 1271 C C . HIS B 1 23 ? -17.21676 10.48341 31.80969 1.000 22.40017 9 HIS B C 1
ATOM 1272 O O . HIS B 1 23 ? -16.63384 10.97033 32.78331 1.000 18.23729 9 HIS B O 1
ATOM 1286 N N . ASN B 1 24 ? -18.54233 10.41406 31.73360 1.000 17.93651 10 ASN B N 1
ATOM 1287 C CA . ASN B 1 24 ? -19.42362 11.06328 32.70391 1.000 11.20354 10 ASN B CA 1
ATOM 1288 C C . ASN B 1 24 ? -19.88248 10.16913 33.84062 1.000 15.40638 10 ASN B C 1
ATOM 1289 O O . ASN B 1 24 ? -20.43777 10.69891 34.80397 1.000 21.88746 10 ASN B O 1
ATOM 1300 N N . VAL B 1 25 ? -19.74390 8.83223 33.74445 1.000 18.96195 11 VAL B N 1
ATOM 1301 C CA . VAL B 1 25 ? -20.31095 7.99146 34.79852 1.000 11.09594 11 VAL B CA 1
ATOM 1302 C C . VAL B 1 25 ? -19.80190 8.47330 36.13518 1.000 11.79748 11 VAL B C 1
ATOM 1303 O O . VAL B 1 25 ? -18.62501 8.82111 36.28369 1.000 17.13392 11 VAL B O 1
ATOM 1316 N N . ALA B 1 26 ? -20.68688 8.45978 37.12708 1.000 11.95409 12 ALA B N 1
ATOM 1317 C CA . ALA B 1 26 ? -20.36420 8.85073 38.49449 1.000 18.10343 12 ALA B CA 1
ATOM 1318 C C . ALA B 1 26 ? -20.86384 7.77270 39.46360 1.000 36.85997 12 ALA B C 1
ATOM 1319 O O . ALA B 1 26 ? -22.03494 7.37557 39.40634 1.000 26.03913 12 ALA B O 1
ATOM 1326 N N . PHE B 1 27 ? -19.98354 7.28952 40.34275 1.000 19.43167 13 PHE B N 1
ATOM 1327 C CA . PHE B 1 27 ? -20.32180 6.22362 41.28249 1.000 31.17462 13 PHE B CA 1
ATOM 1328 C C . PHE B 1 27 ? -20.43230 6.78463 42.69298 1.000 26.74699 13 PHE B C 1
ATOM 1329 O O . PHE B 1 27 ? -19.68496 7.67739 43.07901 1.000 21.41987 13 PHE B O 1
ATOM 1346 N N . SER B 1 28 ? -21.35232 6.23126 43.46436 1.000 32.75076 14 SER B N 1
ATOM 1347 C CA . SER B 1 28 ? -21.48375 6.59903 44.85971 1.000 31.14263 14 SER B CA 1
ATOM 1348 C C . SER B 1 28 ? -20.42182 5.90106 45.70136 1.000 26.79581 14 SER B C 1
ATOM 1349 O O . SER B 1 28 ? -19.54815 5.18662 45.20811 1.000 27.32861 14 SER B O 1
ATOM 1357 N N . LYS B 1 29 ? -20.49506 6.13072 46.98609 1.000 27.61860 15 LYS B N 1
ATOM 1358 C CA . LYS B 1 29 ? -19.65136 5.43674 47.92087 1.000 29.58568 15 LYS B CA 1
ATOM 1359 C C . LYS B 1 29 ? -20.19298 4.04374 48.19931 1.000 30.58847 15 LYS B C 1
ATOM 1360 O O . LYS B 1 29 ? -21.35982 3.74211 47.90349 1.000 30.80470 15 LYS B O 1
ATOM 1379 N N . PRO B 1 30 ? -19.35762 3.15650 48.73254 1.000 31.14491 16 PRO B N 1
ATOM 1380 C CA . PRO B 1 30 ? -19.85451 1.84146 49.15060 1.000 28.12162 16 PRO B CA 1
ATOM 1381 C C . PRO B 1 30 ? -20.82905 2.00306 50.29568 1.000 21.98131 16 PRO B C 1
ATOM 1382 O O . PRO B 1 30 ? -20.85910 3.04972 50.96064 1.000 29.94018 16 PRO B O 1
ATOM 1393 N N . PRO B 1 31 ? -21.62116 0.98315 50.57138 1.000 31.25174 17 PRO B N 1
ATOM 1394 C CA . PRO B 1 31 ? -22.46473 1.02831 51.76417 1.000 37.43434 17 PRO B CA 1
ATOM 1395 C C . PRO B 1 31 ? -21.61774 1.26677 53.00433 1.000 40.65335 17 PRO B C 1
ATOM 1396 O O . PRO B 1 31 ? -20.43223 0.92853 53.04543 1.000 37.37365 17 PRO B O 1
ATOM 1407 N N . ILE B 1 32 ? -22.23871 1.88503 54.01028 1.000 34.21022 18 ILE B N 1
ATOM 1408 C CA . ILE B 1 32 ? -21.69497 1.85849 55.36364 1.000 46.23165 18 ILE B CA 1
ATOM 1409 C C . ILE B 1 32 ? -21.49848 0.40859 55.79075 1.000 34.09349 18 ILE B C 1
ATOM 1410 O O . ILE B 1 32 ? -22.34566 -0.44721 55.50917 1.000 63.15402 18 ILE B O 1
ATOM 1426 N N . GLY B 1 33 ? -20.37865 0.09368 56.43701 1.000 48.54062 19 GLY B N 1
ATOM 1427 C CA . GLY B 1 33 ? -19.10015 0.75442 56.30422 1.000 39.22560 19 GLY B CA 1
ATOM 1428 C C . GLY B 1 33 ? -18.27773 -0.26324 55.52535 1.000 50.34330 19 GLY B C 1
ATOM 1429 O O . GLY B 1 33 ? -17.54932 -1.06962 56.10217 1.000 38.48971 19 GLY B O 1
ATOM 1433 N N . LYS B 1 34 ? -18.48193 -0.27214 54.21013 1.000 48.06445 20 LYS B N 1
ATOM 1434 C CA . LYS B 1 34 ? -17.70331 -1.05175 53.26078 1.000 37.70462 20 LYS B CA 1
ATOM 1435 C C . LYS B 1 34 ? -16.62546 -0.16130 52.65026 1.000 42.42675 20 LYS B C 1
ATOM 1436 O O . LYS B 1 34 ? -16.59202 1.05477 52.85982 1.000 41.06448 20 LYS B O 1
ATOM 1455 N N . ARG B 1 35 ? -15.74250 -0.77454 51.87483 1.000 42.04944 21 ARG B N 1
ATOM 1456 C CA . ARG B 1 35 ? -14.57181 -0.07057 51.37940 1.000 41.35792 21 ARG B CA 1
ATOM 1457 C C . ARG B 1 35 ? -14.59192 0.17948 49.88040 1.000 51.00607 21 ARG B C 1
ATOM 1458 O O . ARG B 1 35 ? -14.17531 1.26510 49.43422 1.000 30.67044 21 ARG B O 1
ATOM 1479 N N . GLY B 1 36 ? -15.09633 -0.77485 49.09693 1.000 29.32871 22 GLY B N 1
ATOM 1480 C CA . GLY B 1 36 ? -15.26168 -0.55857 47.67270 1.000 33.84679 22 GLY B CA 1
ATOM 1481 C C . GLY B 1 36 ? -13.98524 -0.77921 46.87499 1.000 29.22296 22 GLY B C 1
ATOM 1482 O O . GLY B 1 36 ? -12.99853 -1.34527 47.35845 1.000 27.89306 22 GLY B O 1
ATOM 1486 N N . TYR B 1 37 ? -14.03531 -0.32572 45.61196 1.000 21.10637 23 TYR B N 1
ATOM 1487 C CA . TYR B 1 37 ? -12.93499 -0.42672 44.64992 1.000 15.36903 23 TYR B CA 1
ATOM 1488 C C . TYR B 1 37 ? -12.03764 0.81187 44.65528 1.000 22.19749 23 TYR B C 1
ATOM 1489 O O . TYR B 1 37 ? -12.53030 1.94119 44.56502 1.000 24.95461 23 TYR B O 1
ATOM 1507 N N . ASN B 1 38 ? -10.71896 0.58680 44.66638 1.000 22.25419 24 ASN B N 1
ATOM 1508 C CA . ASN B 1 38 ? -9.71910 1.64075 44.45107 1.000 17.69055 24 ASN B CA 1
ATOM 1509 C C . ASN B 1 38 ? -10.08501 2.56135 43.29012 1.000 21.11119 24 ASN B C 1
ATOM 1510 O O . ASN B 1 38 ? -10.30109 2.10296 42.16483 1.000 20.41009 24 ASN B O 1
ATOM 1521 N N . GLU B 1 39 ? -10.09773 3.87339 43.55489 1.000 14.97077 25 GLU B N 1
ATOM 1522 C CA . GLU B 1 39 ? -10.64782 4.82364 42.58028 1.000 17.45327 25 GLU B CA 1
ATOM 1523 C C . GLU B 1 39 ? -9.63295 5.19716 41.50730 1.000 22.86156 25 GLU B C 1
ATOM 1524 O O . GLU B 1 39 ? -10.01367 5.49059 40.37161 1.000 18.46137 25 GLU B O 1
ATOM 1536 N N . ASP B 1 40 ? -8.34520 5.18811 41.84466 1.000 16.88468 26 ASP B N 1
ATOM 1537 C CA . ASP B 1 40 ? -7.31833 5.43568 40.84356 1.000 13.98012 26 ASP B CA 1
ATOM 1538 C C . ASP B 1 40 ? -7.30584 4.34513 39.78834 1.000 14.82419 26 ASP B C 1
ATOM 1539 O O . ASP B 1 40 ? -7.16815 4.63121 38.58915 1.000 18.83100 26 ASP B O 1
ATOM 1548 N N . GLU B 1 41 ? -7.46842 3.09080 40.22452 1.000 17.84940 27 GLU B N 1
ATOM 1549 C CA . GLU B 1 41 ? -7.47849 1.94603 39.32172 1.000 26.15765 27 GLU B CA 1
ATOM 1550 C C . GLU B 1 41 ? -8.68776 1.98387 38.39830 1.000 11.58412 27 GLU B C 1
ATOM 1551 O O . GLU B 1 41 ? -8.56790 1.78410 37.18249 1.000 19.39188 27 GLU B O 1
ATOM 1563 N N . VAL B 1 42 ? -9.86683 2.21320 38.97435 1.000 16.82487 28 VAL B N 1
ATOM 1564 C CA . VAL B 1 42 ? -11.08459 2.28909 38.17541 1.000 14.46528 28 VAL B CA 1
ATOM 1565 C C . VAL B 1 42 ? -11.00113 3.45031 37.20350 1.000 14.54967 28 VAL B C 1
ATOM 1566 O O . VAL B 1 42 ? -11.34265 3.31952 36.02601 1.000 14.57559 28 VAL B O 1
ATOM 1579 N N . ASP B 1 43 ? -10.56318 4.61491 37.68570 1.000 17.09773 29 ASP B N 1
ATOM 1580 C CA . ASP B 1 43 ? -10.36893 5.75780 36.79763 1.000 24.50934 29 ASP B CA 1
ATOM 1581 C C . ASP B 1 43 ? -9.45132 5.40490 35.62332 1.000 18.11848 29 ASP B C 1
ATOM 1582 O O . ASP B 1 43 ? -9.77849 5.67781 34.46357 1.000 24.79855 29 ASP B O 1
ATOM 1591 N N . ALA B 1 44 ? -8.27465 4.84046 35.90073 1.000 17.66568 30 ALA B N 1
ATOM 1592 C CA . ALA B 1 44 ? -7.32913 4.60618 34.80963 1.000 17.13279 30 ALA B CA 1
ATOM 1593 C C . ALA B 1 44 ? -7.89217 3.60008 33.80825 1.000 18.26163 30 ALA B C 1
ATOM 1594 O O . ALA B 1 44 ? -7.73861 3.75550 32.57581 1.000 17.16491 30 ALA B O 1
ATOM 1601 N N . PHE B 1 45 ? -8.60274 2.58706 34.31463 1.000 12.15863 31 PHE B N 1
ATOM 1602 C CA . PHE B 1 45 ? -9.17385 1.60348 33.41013 1.000 19.29470 31 PHE B CA 1
ATOM 1603 C C . PHE B 1 45 ? -10.31190 2.20764 32.57672 1.000 21.13674 31 PHE B C 1
ATOM 1604 O O . PHE B 1 45 ? -10.45671 1.90057 31.38255 1.000 13.10256 31 PHE B O 1
ATOM 1621 N N . LEU B 1 46 ? -11.12451 3.07364 33.18335 1.000 15.17448 32 LEU B N 1
ATOM 1622 C 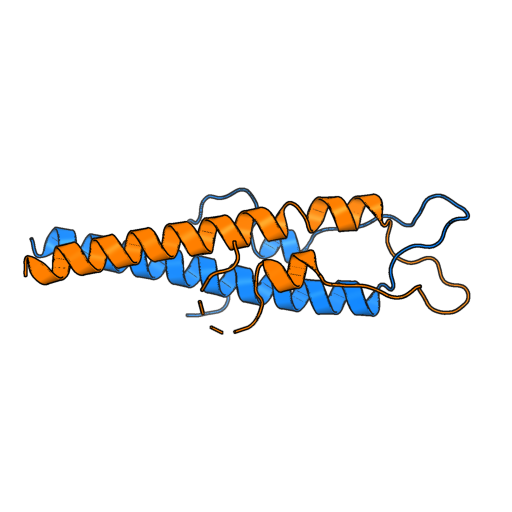CA . LEU B 1 46 ? -12.19078 3.71059 32.42818 1.000 22.77303 32 LEU B CA 1
ATOM 1623 C C . LEU B 1 46 ? -11.62118 4.65246 31.38265 1.000 18.35323 32 LEU B C 1
ATOM 1624 O O . LEU B 1 46 ? -12.23441 4.83911 30.32993 1.000 17.37695 32 LEU B O 1
ATOM 1640 N N . ASP B 1 47 ? -10.44211 5.22852 31.62245 1.000 18.07949 33 ASP B N 1
ATOM 1641 C CA A ASP B 1 47 ? -9.82511 6.05245 30.58726 0.530 18.70294 33 ASP B CA 1
ATOM 1642 C CA B ASP B 1 47 ? -9.83253 6.05078 30.58182 0.470 18.58456 33 ASP B CA 1
ATOM 1643 C C . ASP B 1 47 ? -9.42340 5.20335 29.38252 1.000 21.49332 33 ASP B C 1
ATOM 1644 O O . ASP B 1 47 ? -9.65611 5.59024 28.22609 1.000 17.13186 33 ASP B O 1
ATOM 1657 N N . LEU B 1 48 ? -8.80472 4.04943 29.62569 1.000 15.86139 34 LEU B N 1
ATOM 1658 C CA . LEU B 1 48 ? -8.55788 3.13048 28.51193 1.000 14.76365 34 LEU B CA 1
ATOM 1659 C C . LEU B 1 48 ? -9.86158 2.78763 27.78775 1.000 16.29721 34 LEU B C 1
ATOM 1660 O O . LEU B 1 48 ? -9.93835 2.84554 26.55853 1.000 16.57676 34 LEU B O 1
ATOM 1676 N N . VAL B 1 49 ? -10.90575 2.43791 28.54444 1.000 23.75931 35 VAL B N 1
ATOM 1677 C CA . VAL B 1 49 ? -12.20756 2.12538 27.94482 1.000 21.60880 35 VAL B CA 1
ATOM 1678 C C . VAL B 1 49 ? -12.68203 3.26184 27.03453 1.000 12.49056 35 VAL B C 1
ATOM 1679 O O . VAL B 1 49 ? -13.02451 3.04783 25.86382 1.000 12.73508 35 VAL B O 1
ATOM 1692 N N . GLU B 1 50 ? -12.77008 4.47331 27.58287 1.000 15.37405 36 GLU B N 1
ATOM 1693 C CA . GLU B 1 50 ? -13.22571 5.61920 26.79593 1.000 26.22798 36 GLU B CA 1
ATOM 1694 C C . GLU B 1 50 ? -12.40897 5.77165 25.51917 1.000 26.63470 36 GLU B C 1
ATOM 1695 O O . GLU B 1 50 ? -12.97626 5.92241 24.42677 1.000 28.30493 36 GLU B O 1
ATOM 1707 N N . ASN B 1 51 ? -11.06486 5.71344 25.63697 1.000 20.74325 37 ASN B N 1
ATOM 1708 C CA . ASN B 1 51 ? -10.20488 5.81019 24.45981 1.000 8.58333 37 ASN B CA 1
ATOM 1709 C C . ASN B 1 51 ? -10.52747 4.73868 23.41769 1.000 20.32746 37 ASN B C 1
ATOM 1710 O O . ASN B 1 51 ? -10.54535 5.01199 22.20931 1.000 21.22416 37 ASN B O 1
ATOM 1721 N N . GLU B 1 52 ? -10.70693 3.48970 23.85221 1.000 16.71436 38 GLU B N 1
ATOM 1722 C CA . GLU B 1 52 ? -10.85984 2.41894 22.86505 1.000 22.76715 38 GLU B CA 1
ATOM 1723 C C . GLU B 1 52 ? -12.25345 2.42887 22.22878 1.000 18.66718 38 GLU B C 1
ATOM 1724 O O . GLU B 1 52 ? -12.39416 2.16964 21.02843 1.000 22.02578 38 GLU B O 1
ATOM 1736 N N . LEU B 1 53 ? -13.30017 2.73094 22.99542 1.000 18.94760 39 LEU B N 1
ATOM 1737 C CA . LEU B 1 53 ? -14.60390 2.91363 22.36421 1.000 23.68749 39 LEU B CA 1
ATOM 1738 C C . LEU B 1 53 ? -14.53401 4.03141 21.32412 1.000 22.64331 39 LEU B C 1
ATOM 1739 O O . LEU B 1 53 ? -14.98624 3.86702 20.17831 1.000 23.47297 39 LEU B O 1
ATOM 1755 N N . THR B 1 54 ? -13.94520 5.17471 21.69452 1.000 17.22933 40 THR B N 1
ATOM 1756 C CA . THR B 1 54 ? -13.85563 6.27610 20.73828 1.000 31.34554 40 THR B CA 1
ATOM 1757 C C . THR B 1 54 ? -13.13419 5.83796 19.46525 1.000 28.12671 40 THR B C 1
ATOM 1758 O O . THR B 1 54 ? -13.59783 6.09674 18.34075 1.000 19.19203 40 THR B O 1
ATOM 1769 N N . ARG B 1 55 ? -11.97658 5.18859 19.62554 1.000 19.47263 41 ARG B N 1
ATOM 1770 C CA . ARG B 1 55 ? -11.18722 4.80598 18.46233 1.000 14.74000 41 ARG B CA 1
ATOM 1771 C C . ARG B 1 55 ? -11.92872 3.78034 17.60849 1.000 23.24491 41 ARG B C 1
ATOM 1772 O O . ARG B 1 55 ? -11.84354 3.80153 16.37942 1.000 23.94619 41 ARG B O 1
ATOM 1793 N N . LEU B 1 56 ? -12.64798 2.85779 18.22949 1.000 23.33692 42 LEU B N 1
ATOM 1794 C CA . LEU B 1 56 ? -13.31378 1.85238 17.41549 1.000 23.54996 42 LEU B CA 1
ATOM 1795 C C . LEU B 1 56 ? -14.47138 2.47020 16.66588 1.000 26.71630 42 LEU B C 1
ATOM 1796 O O . LEU B 1 56 ? -14.73276 2.09213 15.52469 1.000 24.42397 42 LEU B O 1
ATOM 1812 N N . ILE B 1 57 ? -15.16738 3.42200 17.28811 1.000 15.80502 43 ILE B N 1
ATOM 1813 C CA . ILE B 1 57 ? -16.26875 4.09794 16.60595 1.000 28.59668 43 ILE B CA 1
ATOM 1814 C C . ILE B 1 57 ? -15.76677 4.89891 15.41035 1.000 23.70074 43 ILE B C 1
ATOM 1815 O O . ILE B 1 57 ? -16.38341 4.87856 14.32539 1.000 22.91820 43 ILE B O 1
ATOM 1831 N N . GLU B 1 58 ? -14.65482 5.62859 15.59358 1.000 28.55573 44 GLU B N 1
ATOM 1832 C CA . GLU B 1 58 ? -14.05369 6.37592 14.48652 1.000 27.77645 44 GLU B CA 1
ATOM 1833 C C . GLU B 1 58 ? -13.59523 5.43347 13.37756 1.000 32.04543 44 GLU B C 1
ATOM 1834 O O . GLU B 1 58 ? -13.86028 5.66965 12.18615 1.000 34.38870 44 GLU B O 1
ATOM 1846 N N . GLU B 1 59 ? -12.92931 4.33680 13.75055 1.000 23.93995 45 GLU B N 1
ATOM 1847 C CA . GLU B 1 59 ? -12.42614 3.41426 12.74016 1.000 20.49035 45 GLU B CA 1
ATOM 1848 C C . GLU B 1 59 ? -13.57283 2.70962 12.03172 1.000 18.81747 45 GLU B C 1
ATOM 1849 O O . GLU B 1 59 ? -13.50790 2.46832 10.82951 1.000 23.73709 45 GLU B O 1
ATOM 1861 N N . ASN B 1 60 ? -14.62603 2.35805 12.76488 1.000 22.90525 46 ASN B N 1
ATOM 1862 C CA . ASN B 1 60 ? -15.79077 1.74962 12.13729 1.000 20.36177 46 ASN B CA 1
ATOM 1863 C C . ASN B 1 60 ? -16.40308 2.69135 11.11482 1.000 28.49791 46 ASN B C 1
ATOM 1864 O O . ASN B 1 60 ? -16.75102 2.26518 10.00939 1.000 20.38149 46 ASN B O 1
ATOM 1875 N N . SER B 1 61 ? -16.52792 3.98470 11.45868 1.000 26.73410 47 SER B N 1
ATOM 1876 C CA . SER B 1 61 ? -17.06715 4.93324 10.48805 1.000 24.30664 47 SER B CA 1
ATOM 1877 C C . SER B 1 61 ? -16.14333 5.07613 9.27326 1.000 29.97304 47 SER B C 1
ATOM 1878 O O . SER B 1 61 ? -16.61881 5.25625 8.15002 1.000 26.27890 47 SER B O 1
ATOM 1886 N N . ASP B 1 62 ? -14.82918 4.96565 9.46114 1.000 27.48215 48 ASP B N 1
ATOM 1887 C CA . ASP B 1 62 ? -13.93503 4.99110 8.30177 1.000 25.53283 48 ASP B CA 1
ATOM 1888 C C . ASP B 1 62 ? -14.12492 3.76051 7.40265 1.000 28.46753 48 ASP B C 1
ATOM 1889 O O . ASP B 1 62 ? -14.11919 3.86841 6.16849 1.000 30.57245 48 ASP B O 1
ATOM 1898 N N . LEU B 1 63 ? -14.25979 2.57858 7.99458 1.000 29.32595 49 LEU B N 1
ATOM 1899 C CA . LEU B 1 63 ? -14.57359 1.39684 7.19557 1.000 30.28018 49 LEU B CA 1
ATOM 1900 C C . LEU B 1 63 ? -15.89048 1.58870 6.43203 1.000 29.13887 49 LEU B C 1
ATOM 1901 O O . LEU B 1 63 ? -15.99830 1.23457 5.25627 1.000 27.11857 49 LEU B O 1
ATOM 1917 N N . ARG B 1 64 ? -16.89739 2.16232 7.09210 1.000 22.79418 50 ARG B N 1
ATOM 1918 C CA . ARG B 1 64 ? -18.19043 2.40703 6.46257 1.000 32.39999 50 ARG B CA 1
ATOM 1919 C C . ARG B 1 64 ? -18.06085 3.38977 5.30465 1.000 28.97094 50 ARG B C 1
ATOM 1920 O O . ARG B 1 64 ? -18.71024 3.23185 4.25651 1.000 25.00854 50 ARG B O 1
ATOM 1941 N N . GLN B 1 65 ? -17.21153 4.40618 5.47404 1.000 26.13986 51 GLN B N 1
ATOM 1942 C CA . GLN B 1 65 ? -16.94328 5.33813 4.38590 1.000 30.88262 51 GLN B CA 1
ATOM 1943 C C . GLN B 1 65 ? -16.30321 4.61607 3.20934 1.000 36.33768 51 GLN B C 1
ATOM 1944 O O . GLN B 1 65 ? -16.67323 4.83312 2.04620 1.000 23.78078 51 GLN B O 1
ATOM 1958 N N . ARG B 1 66 ? -15.34720 3.73873 3.49932 1.000 31.67432 52 ARG B N 1
ATOM 1959 C CA . ARG B 1 66 ? -14.70683 2.98193 2.43690 1.000 30.41648 52 ARG B CA 1
ATOM 1960 C C . ARG B 1 66 ? -15.71464 2.09434 1.73308 1.000 35.88967 52 ARG B C 1
ATOM 1961 O O . ARG B 1 66 ? -15.65704 1.90587 0.50707 1.000 33.84011 52 ARG B O 1
ATOM 1982 N N . ILE B 1 67 ? -16.64435 1.53109 2.49752 1.000 34.03558 53 ILE B N 1
ATOM 1983 C CA . ILE B 1 67 ? -17.67054 0.68969 1.90153 1.000 29.98822 53 ILE B CA 1
ATOM 1984 C C . ILE B 1 67 ? -18.50918 1.52077 0.95004 1.000 31.31609 53 ILE B C 1
ATOM 1985 O O . ILE B 1 67 ? -18.84078 1.09386 -0.16067 1.000 32.91799 53 ILE B O 1
ATOM 2001 N N . ASN B 1 68 ? -18.86103 2.71986 1.37888 1.000 22.89448 54 ASN B N 1
ATOM 2002 C CA . ASN B 1 68 ? -19.62762 3.61977 0.52980 1.000 37.74724 54 ASN B CA 1
ATOM 2003 C C . ASN B 1 68 ? -18.88720 3.87772 -0.78021 1.000 38.28310 54 ASN B C 1
ATOM 2004 O O . ASN B 1 68 ? -19.45122 3.74660 -1.87490 1.000 30.14705 54 ASN B O 1
ATOM 2015 N N . GLU B 1 69 ? -17.60145 4.21059 -0.68186 1.000 42.03420 55 GLU B N 1
ATOM 2016 C CA . GLU B 1 69 ? -16.82437 4.46820 -1.88280 1.000 41.36979 55 GLU B CA 1
ATOM 2017 C C . GLU B 1 69 ? -16.81940 3.24950 -2.78855 1.000 36.63652 55 GLU B C 1
ATOM 2018 O O . GLU B 1 69 ? -16.87438 3.38363 -4.01775 1.000 32.53381 55 GLU B O 1
ATOM 2030 N N . LEU B 1 70 ? -16.79102 2.04669 -2.19973 1.000 34.32163 56 LEU B N 1
ATOM 2031 C CA . LEU B 1 70 ? -16.6878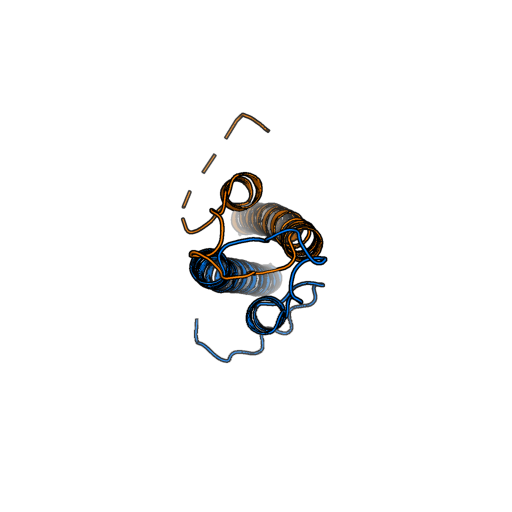8 0.85559 -3.03000 1.000 31.15482 56 LEU B CA 1
ATOM 2032 C C . LEU B 1 70 ? -18.02409 0.54952 -3.69188 1.000 46.34609 56 LEU B C 1
ATOM 2033 O O . LEU B 1 70 ? -18.06917 0.12797 -4.85481 1.000 42.71952 56 LEU B O 1
ATOM 2049 N N . ASP B 1 71 ? -19.12238 0.79237 -2.98475 1.000 45.21466 57 ASP B N 1
ATOM 2050 C CA . ASP B 1 71 ? -20.42832 0.56235 -3.58778 1.000 31.43241 57 ASP B CA 1
ATOM 2051 C C . ASP B 1 71 ? -20.65714 1.51436 -4.74671 1.000 35.73681 57 ASP B C 1
ATOM 2052 O O . ASP B 1 71 ? -21.22787 1.12713 -5.77335 1.000 45.61140 57 ASP B O 1
ATOM 2061 N N . GLN B 1 72 ? -20.22023 2.76530 -4.59740 1.000 34.32558 58 GLN B N 1
ATOM 2062 C CA . GLN B 1 72 ? -20.33739 3.72164 -5.68795 1.000 35.57668 58 GLN B CA 1
ATOM 2063 C C . GLN B 1 72 ? -19.60802 3.26639 -6.93883 1.000 40.32855 58 GLN B C 1
ATOM 2064 O O . GLN B 1 72 ? -19.95303 3.70066 -8.04295 1.000 38.51310 58 GLN B O 1
ATOM 2078 N N . GLU B 1 73 ? -18.59557 2.43036 -6.78292 1.000 37.48006 59 GLU B N 1
ATOM 2079 C CA . GLU B 1 73 ? -17.84992 1.88438 -7.89982 1.000 36.50753 59 GLU B CA 1
ATOM 2080 C C . GLU B 1 73 ? -18.43807 0.57641 -8.39616 1.000 43.40892 59 GLU B C 1
ATOM 2081 O O . GLU B 1 73 ? -17.89989 -0.01676 -9.33161 1.000 51.85933 59 GLU B O 1
ATOM 2093 N N . LEU B 1 74 ? -19.52267 0.11138 -7.79245 1.000 57.05764 60 LEU B N 1
ATOM 2094 C CA . LEU B 1 74 ? -20.14717 -1.12587 -8.22576 1.000 49.63470 60 LEU B CA 1
ATOM 2095 C C . LEU B 1 74 ? -21.30296 -0.83528 -9.17903 1.000 45.78092 60 LEU B C 1
ATOM 2096 O O . LEU B 1 74 ? -21.57363 -1.66602 -10.05199 1.000 32.62977 60 LEU B O 1
#

Foldseek 3Di:
DDDDDDLVDDDDDALVCLVPPDDDADPPPDHDDDPVVVVVVSVVVSVVRVVVVVVVSVVVVVVVVVVVVD/DPPVDALVCLVPDDDDADPVPDHDDDPVVSVVVSVVVSVVRVVVVVVVVVVVVVVVVVVVVD

GO terms:
  GO:0060187 cell pole (C, IDA)
  GO:0050821 protein stabilization (P, IDA)
  GO:0005886 plasma membrane (C, HDA)
  GO:0008360 regulation of cell shape (P, IMP)
  GO:0009273 peptidoglycan-based cell wall biogenesis (P, IMP)
  GO:0005515 protein binding (F, IPI)
  GO:0040009 regulation of growth rate (P, IMP)

Secondary structure (DSSP, 8-state):
--SS------SS--HHHHHH----PPSTT---B-HHHHHHHHHHHHHHHHHHHHHHHHHHHHHHHHHHH-/------HHHHHH----PPSTT---B-HHHHHHHHHHHHHHHHHHHHHHHHHHHHHHHHHHT-

Nearest PDB structures (foldseek):
  6lfa-assembly1_A-2  TM=1.014E+00  e=8.952E-11  Mycobacterium tuberculosis H37Rv
  6lfa-assembly1_B-2  TM=9.343E-01  e=5.187E-08  Mycobacterium tuberculosis H37Rv
  8e2b-assembly2_D  TM=6.806E-01  e=2.687E-02  Staphylococcus aureus subsp. aureus COL
  6lfa-assembly1_B-2  TM=1.016E+00  e=2.242E-09  Mycobacterium tuberculosis H37Rv
  6lfa-assembly1_A-2  TM=9.343E-01  e=3.593E-08  Mycobacterium tuberculosis H37Rv

InterPro domains:
  IPR007793 DivIVA [PF05103] (3-61)
  IPR007793 DivIVA [PTHR35794] (1-145)
  IPR019933 DivIVA domain [TIGR03544] (3-39)

Sequence (132 aa):
HHHHENLFYQGPLTPADVHNVAFSKPPIGKRGYNEDEVDAFLDLVENELTRLIEENSDLRQRINELDQELHHEPLTPADVHNVAFSKPPIGKRGYNEDEVDAFLDDLVENELTRLIEENSDLRQRINELDQEL

Radius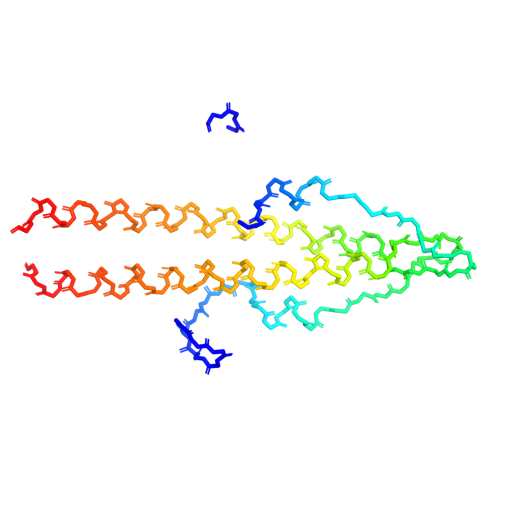 of gyration: 18.54 Å; Cα contacts (8 Å, |Δi|>4): 130; chains: 2; bounding box: 21×37×64 Å

B-factor: mean 35.92, std 18.2, range [8.58, 135.49]

Solvent-accessible surface area: 9103 Å² total; per-residue (Å²): 114,135,170,180,80,107,51,165,52,172,31,94,3,38,32,64,62,4,126,111,48,90,29,60,95,5,81,142,69,134,78,2,35,18,50,110,69,1,70,58,19,16,82,93,0,41,99,5,0,46,105,6,9,32,55,6,17,40,13,114,90,135,19,94,94,19,79,141,113,115,226,180,224,144,10,62,28,54,56,5,125,102,45,93,33,59,139,6,75,174,71,133,86,2,31,17,55,112,63,0,64,65,27,14,86,67,0,39,96,11,0,49,80,0,67,108,51,2,52,92,26,113,92,118,29,77,70,13,69,146,117,121

Organism: Mycobacterium tuberculosis (strain ATCC 25618 / H37Rv) (NCBI:txid83332)